Protein AF-A0A6A3ZPW9-F1 (afdb_monomer)

Radius of gyration: 12.02 Å; Cα contacts (8 Å, |Δi|>4): 62; chains: 1; bounding box: 28×27×24 Å

Solvent-accessible surface area (backbone atoms only — not comparable to full-atom values): 4290 Å² total; per-residue (Å²): 135,91,71,77,73,42,34,86,64,68,93,86,57,70,56,66,71,59,50,52,52,51,50,53,53,50,34,62,76,66,66,54,75,53,46,62,57,44,36,53,51,54,57,69,33,36,31,68,62,42,31,54,51,55,52,53,45,40,73,77,33,83,66,68,66,66,36,66,93,71,112

Nearest PDB structures (foldseek):
  8uyo-assembly1_1  TM=6.867E-01  e=4.134E-01  Homo sapiens
  6s7x-assembly1_B  TM=7.731E-01  e=8.103E-01  Drosophila melanogaster
  8rb3-assembly1_A  TM=7.095E-01  e=8.667E-01  Mus musculus
  6taq-assembly1_A  TM=7.356E-01  e=4.662E+00  Drosophila melanogaster

Mean predicted aligned error: 4.17 Å

pLDDT: mean 88.88, std 7.09, range [63.09, 95.88]

Organism: NCBI:txid53985

Secondary structure (DSSP, 8-state):
-PPPPB-S-STT---HHHHHHHHHHHHHHTT--SHHHHHHHHHHTB-HHHHHHHHHHHHH-TTS-SSGGG-

Sequence (71 aa):
METSSYSGTGPDRLPLNRWFREIEIAIASRLIEAPSAKVNFLLSRLSGKAKEWALGKLVVDQLAFPTLEAI

Structure (mmCIF, N/CA/C/O backbone):
data_AF-A0A6A3ZPW9-F1
#
_entry.id   AF-A0A6A3ZPW9-F1
#
loop_
_atom_site.group_PDB
_atom_site.id
_atom_site.type_symbol
_atom_site.label_atom_id
_atom_site.label_alt_id
_atom_site.label_comp_id
_atom_site.label_asym_id
_atom_site.label_entity_id
_atom_site.label_seq_id
_atom_site.pdbx_PDB_ins_code
_atom_site.Cartn_x
_atom_site.Cartn_y
_atom_site.Cartn_z
_atom_site.occupancy
_atom_site.B_iso_or_equiv
_atom_site.auth_seq_id
_atom_site.auth_comp_id
_atom_site.auth_asym_id
_atom_site.auth_atom_id
_atom_site.pdbx_PDB_model_num
ATOM 1 N N . MET A 1 1 ? 1.004 16.702 6.235 1.00 63.09 1 MET A N 1
ATOM 2 C CA . MET A 1 1 ? 2.270 16.006 5.928 1.00 63.09 1 MET A CA 1
ATOM 3 C C . MET A 1 1 ? 2.190 15.420 4.530 1.00 63.09 1 MET A C 1
ATOM 5 O O . MET A 1 1 ? 1.331 14.568 4.277 1.00 63.09 1 MET A O 1
ATOM 9 N N . GLU A 1 2 ? 3.021 15.931 3.624 1.00 71.81 2 GLU A N 1
ATOM 10 C CA . GLU A 1 2 ? 3.248 15.320 2.315 1.00 71.81 2 GLU A CA 1
ATOM 11 C C . GLU A 1 2 ? 4.065 14.041 2.527 1.00 71.81 2 GLU A C 1
ATOM 13 O O . GLU A 1 2 ? 5.077 14.060 3.218 1.00 71.81 2 GLU A O 1
ATOM 18 N N . THR A 1 3 ? 3.581 12.910 2.018 1.00 78.94 3 THR A N 1
ATOM 19 C CA . THR A 1 3 ? 4.360 11.656 2.000 1.00 78.94 3 THR A CA 1
ATOM 20 C C . THR A 1 3 ? 5.086 11.482 0.665 1.00 78.94 3 THR A C 1
ATOM 22 O O . THR A 1 3 ? 4.734 12.092 -0.341 1.00 78.94 3 THR A O 1
ATOM 25 N N . SER A 1 4 ? 6.104 10.646 0.605 1.00 84.31 4 SER A N 1
ATOM 26 C CA . SER A 1 4 ? 6.780 10.389 -0.666 1.00 84.31 4 SER A CA 1
ATOM 27 C C . SER A 1 4 ? 5.958 9.424 -1.534 1.00 84.31 4 SER A C 1
ATOM 29 O O . SER A 1 4 ? 5.209 8.595 -1.007 1.00 84.31 4 SER A O 1
ATOM 31 N N . SER A 1 5 ? 6.076 9.520 -2.860 1.00 88.75 5 SER A N 1
ATOM 32 C CA . SER A 1 5 ? 5.517 8.520 -3.783 1.00 88.75 5 SER A CA 1
ATOM 33 C C . SER A 1 5 ? 6.530 7.398 -4.011 1.00 88.75 5 SER A C 1
ATOM 35 O O . SER A 1 5 ? 7.714 7.682 -4.177 1.00 88.75 5 SER A O 1
ATOM 37 N N . TYR A 1 6 ? 6.084 6.141 -4.076 1.00 90.38 6 TYR A N 1
ATOM 38 C CA . TYR A 1 6 ? 6.965 4.993 -4.314 1.00 90.38 6 TYR A CA 1
ATOM 39 C C . TYR A 1 6 ? 6.695 4.322 -5.659 1.00 90.38 6 TYR A C 1
ATOM 41 O O . TYR A 1 6 ? 5.625 3.759 -5.885 1.00 90.38 6 TYR A O 1
ATOM 49 N N . SER A 1 7 ? 7.691 4.361 -6.543 1.00 87.31 7 SER A N 1
ATOM 50 C CA . SER A 1 7 ? 7.629 3.793 -7.895 1.00 87.31 7 SER A CA 1
ATOM 51 C C . SER A 1 7 ? 8.148 2.353 -7.998 1.00 87.31 7 SER A C 1
ATOM 53 O O . SER A 1 7 ? 7.897 1.681 -8.998 1.00 87.31 7 SER A O 1
ATOM 55 N N . GLY A 1 8 ? 8.908 1.883 -7.000 1.00 82.44 8 GLY A N 1
ATOM 56 C CA . GLY A 1 8 ? 9.627 0.598 -7.023 1.00 82.44 8 GLY A CA 1
ATOM 57 C C . GLY A 1 8 ? 10.958 0.613 -7.790 1.00 82.44 8 GLY A C 1
ATOM 58 O O . GLY A 1 8 ? 11.819 -0.236 -7.546 1.00 82.44 8 GLY A O 1
ATOM 59 N N . THR A 1 9 ? 11.180 1.608 -8.651 1.00 81.25 9 THR A N 1
ATOM 60 C CA . THR A 1 9 ? 12.341 1.709 -9.550 1.00 81.25 9 THR A CA 1
ATOM 61 C C . THR A 1 9 ? 12.806 3.157 -9.711 1.00 81.25 9 THR A C 1
ATOM 63 O O . THR A 1 9 ? 11.978 4.066 -9.700 1.00 81.25 9 THR A O 1
ATOM 66 N N . GLY A 1 10 ? 14.103 3.367 -9.947 1.00 79.06 10 GLY A N 1
ATOM 67 C CA . GLY A 1 10 ? 14.677 4.675 -10.286 1.00 79.06 10 GLY A CA 1
ATOM 68 C C . GLY A 1 10 ? 15.788 5.133 -9.333 1.00 79.06 10 GLY A C 1
ATOM 69 O O . GLY A 1 10 ? 15.962 4.535 -8.269 1.00 79.06 10 GLY A O 1
ATOM 70 N N . PRO A 1 11 ? 16.546 6.175 -9.719 1.00 72.81 11 PRO A N 1
ATOM 71 C CA . PRO A 1 11 ? 17.667 6.697 -8.936 1.00 72.81 11 PRO A CA 1
ATOM 72 C C . PRO A 1 11 ? 17.219 7.370 -7.630 1.00 72.81 11 PRO A C 1
ATOM 74 O O . PRO A 1 11 ? 17.898 7.239 -6.619 1.00 72.81 11 PRO A O 1
ATOM 77 N N . ASP A 1 12 ? 16.034 7.987 -7.613 1.00 76.44 12 ASP A N 1
ATOM 78 C CA . ASP A 1 12 ? 15.463 8.664 -6.436 1.00 76.44 12 ASP A CA 1
ATOM 79 C C . ASP A 1 12 ? 14.666 7.722 -5.518 1.00 76.44 12 ASP A C 1
ATOM 81 O O . ASP A 1 12 ? 13.868 8.153 -4.680 1.00 76.44 12 ASP A O 1
ATOM 85 N N . ARG A 1 13 ? 14.824 6.403 -5.689 1.00 78.81 13 ARG A N 1
ATOM 86 C CA . ARG A 1 13 ? 14.050 5.421 -4.931 1.00 78.81 13 ARG A CA 1
ATOM 87 C C . ARG A 1 13 ? 14.450 5.459 -3.457 1.00 78.81 13 ARG A C 1
ATOM 89 O O . ARG A 1 13 ? 15.525 4.999 -3.077 1.00 78.81 13 ARG A O 1
ATOM 96 N N . LEU A 1 14 ? 13.518 5.892 -2.611 1.00 84.62 14 LEU A N 1
ATOM 97 C CA . LEU A 1 14 ? 13.650 5.735 -1.166 1.00 84.62 14 LEU A CA 1
ATOM 98 C C . LEU A 1 14 ? 13.802 4.250 -0.791 1.00 84.62 14 LEU A C 1
ATOM 100 O O . LEU A 1 14 ? 13.132 3.389 -1.375 1.00 84.62 14 LEU A O 1
ATOM 104 N N . PRO A 1 15 ? 14.637 3.923 0.210 1.00 88.81 15 PRO A N 1
ATOM 105 C CA . PRO A 1 15 ? 14.641 2.597 0.808 1.00 88.81 15 PRO A CA 1
ATOM 106 C C . PRO A 1 15 ? 13.219 2.196 1.216 1.00 88.81 15 PRO A C 1
ATOM 108 O O . PRO A 1 15 ? 12.497 2.990 1.821 1.00 88.81 15 PRO A O 1
ATOM 111 N N . LEU A 1 16 ? 12.809 0.973 0.875 1.00 87.25 16 LEU A N 1
ATOM 112 C CA . LEU A 1 16 ? 11.425 0.523 1.056 1.00 87.25 16 LEU A CA 1
ATOM 113 C C . LEU A 1 16 ? 10.989 0.606 2.527 1.00 87.25 16 LEU A C 1
ATOM 115 O O . LEU A 1 16 ? 9.918 1.118 2.829 1.00 87.25 16 LEU A O 1
ATOM 119 N N . ASN A 1 17 ? 11.864 0.195 3.445 1.00 90.25 17 ASN A N 1
ATOM 120 C CA . ASN A 1 17 ? 11.663 0.302 4.891 1.00 90.25 17 ASN A CA 1
ATOM 121 C C . ASN A 1 17 ? 11.467 1.752 5.365 1.00 90.25 17 ASN A C 1
ATOM 123 O O . ASN A 1 17 ? 10.619 2.011 6.216 1.00 90.25 17 ASN A O 1
ATOM 127 N N . ARG A 1 18 ? 12.224 2.705 4.808 1.00 90.94 18 ARG A N 1
ATOM 128 C CA . ARG A 1 18 ? 12.058 4.131 5.117 1.00 90.94 18 ARG A CA 1
ATOM 129 C C . ARG A 1 18 ? 10.706 4.634 4.624 1.00 90.94 18 ARG A C 1
ATOM 131 O O . ARG A 1 18 ? 10.005 5.311 5.368 1.00 90.94 18 ARG A O 1
ATOM 13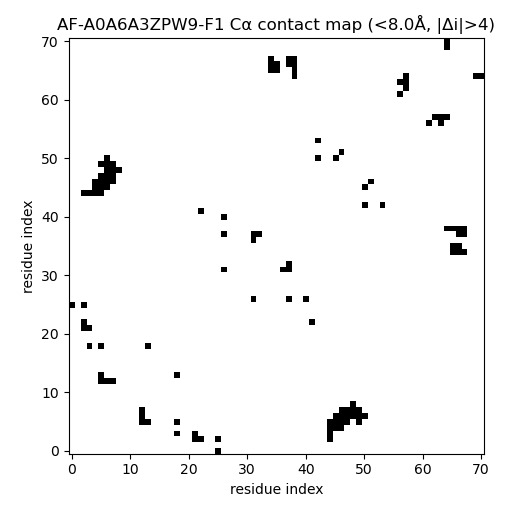8 N N . TRP A 1 19 ? 10.334 4.275 3.399 1.00 92.19 19 TRP A N 1
ATOM 139 C CA . TRP A 1 19 ? 9.053 4.675 2.828 1.00 92.19 19 TRP A CA 1
ATOM 140 C C . TRP A 1 19 ? 7.864 4.108 3.618 1.00 92.19 19 TRP A C 1
ATOM 142 O O . TRP A 1 19 ? 6.944 4.854 3.942 1.00 92.19 19 TRP A O 1
ATOM 152 N N . PHE A 1 20 ? 7.913 2.836 4.028 1.00 91.44 20 PHE A N 1
ATOM 153 C CA . PHE A 1 20 ? 6.882 2.249 4.892 1.00 91.44 20 PHE A CA 1
ATOM 154 C C . PHE A 1 20 ? 6.730 3.004 6.215 1.00 91.44 20 PHE A C 1
ATOM 156 O O . PHE A 1 20 ? 5.608 3.319 6.607 1.00 91.44 20 PHE A O 1
ATOM 163 N N . ARG A 1 21 ? 7.838 3.385 6.867 1.00 92.62 21 ARG A N 1
ATOM 164 C CA . ARG A 1 21 ? 7.769 4.201 8.090 1.00 92.62 21 ARG A CA 1
ATOM 165 C C . ARG A 1 21 ? 7.140 5.574 7.849 1.00 92.62 21 ARG A C 1
ATOM 167 O O . ARG A 1 21 ? 6.348 6.020 8.674 1.00 92.62 21 ARG A O 1
ATOM 174 N N . GLU A 1 22 ? 7.424 6.232 6.724 1.00 93.88 22 GLU A N 1
ATOM 175 C CA . GLU A 1 22 ? 6.754 7.493 6.362 1.00 93.88 22 GLU A CA 1
ATOM 176 C C . GLU A 1 22 ? 5.234 7.311 6.192 1.00 93.88 22 GLU A C 1
ATOM 178 O O . GLU A 1 22 ? 4.457 8.175 6.610 1.00 93.88 22 GLU A O 1
ATOM 183 N N . ILE A 1 23 ? 4.796 6.184 5.619 1.00 93.56 23 ILE A N 1
ATOM 184 C CA . ILE A 1 23 ? 3.373 5.847 5.475 1.00 93.56 23 ILE A CA 1
ATOM 185 C C . ILE A 1 23 ? 2.716 5.601 6.834 1.00 93.56 23 ILE A C 1
ATOM 187 O O . ILE A 1 23 ? 1.662 6.180 7.096 1.00 93.56 23 ILE A O 1
ATOM 191 N N . GLU A 1 24 ? 3.332 4.810 7.711 1.00 93.06 24 GLU A N 1
ATOM 192 C CA . GLU A 1 24 ? 2.805 4.544 9.057 1.00 93.06 24 GLU A CA 1
ATOM 193 C C . GLU A 1 24 ? 2.648 5.829 9.878 1.00 93.06 24 GLU A C 1
ATOM 195 O O . GLU A 1 24 ? 1.593 6.058 10.473 1.00 93.06 24 GLU A O 1
ATOM 200 N N . ILE A 1 25 ? 3.654 6.712 9.851 1.00 94.94 25 ILE A N 1
ATOM 201 C CA . ILE A 1 25 ? 3.595 8.015 10.528 1.00 94.94 25 ILE A CA 1
ATOM 202 C C . ILE A 1 25 ? 2.451 8.855 9.963 1.00 94.94 25 ILE A C 1
ATOM 204 O O . ILE A 1 25 ? 1.705 9.475 10.721 1.00 94.94 25 ILE A O 1
ATOM 208 N N . ALA A 1 26 ? 2.276 8.880 8.642 1.00 94.94 26 ALA A N 1
ATOM 209 C CA . ALA A 1 26 ? 1.212 9.657 8.022 1.00 94.94 26 ALA A CA 1
ATOM 210 C C . ALA A 1 26 ? -0.185 9.094 8.304 1.00 94.94 26 ALA A C 1
ATOM 212 O O . ALA A 1 26 ? -1.122 9.875 8.456 1.00 94.94 26 ALA A O 1
ATOM 213 N N . ILE A 1 27 ? -0.326 7.772 8.406 1.00 94.81 27 ILE A N 1
ATOM 214 C CA . ILE A 1 27 ? -1.564 7.103 8.821 1.00 94.81 27 ILE A CA 1
ATOM 215 C C . ILE A 1 27 ? -1.920 7.481 10.253 1.00 94.81 27 ILE A C 1
ATOM 217 O O . ILE A 1 27 ? -3.043 7.924 10.493 1.00 94.81 27 ILE A O 1
ATOM 221 N N . ALA A 1 28 ? -0.956 7.378 11.172 1.00 95.19 28 ALA A N 1
ATOM 222 C CA . ALA A 1 28 ? -1.138 7.773 12.565 1.00 95.19 28 ALA A CA 1
ATOM 223 C C . ALA A 1 28 ? -1.493 9.264 12.674 1.00 95.19 28 ALA A C 1
ATOM 225 O O . ALA A 1 28 ? -2.467 9.629 13.324 1.00 95.19 28 ALA A O 1
ATOM 226 N N . SER A 1 29 ? -0.772 10.122 11.949 1.00 95.88 29 SER A N 1
ATOM 227 C CA . SER A 1 29 ? -0.995 11.576 11.941 1.00 95.88 29 SER A CA 1
ATOM 228 C C . SER A 1 29 ? -2.360 11.985 11.382 1.00 95.88 29 SER A C 1
ATOM 230 O O . SER A 1 29 ? -2.843 13.074 11.673 1.00 95.88 29 SER A O 1
ATOM 232 N N . ARG A 1 30 ? -2.965 11.145 10.537 1.00 94.31 30 ARG A N 1
ATOM 233 C CA . ARG A 1 30 ? -4.283 11.378 9.927 1.00 94.31 30 ARG A CA 1
ATOM 234 C C . ARG A 1 30 ? -5.404 10.622 10.637 1.00 94.31 30 ARG 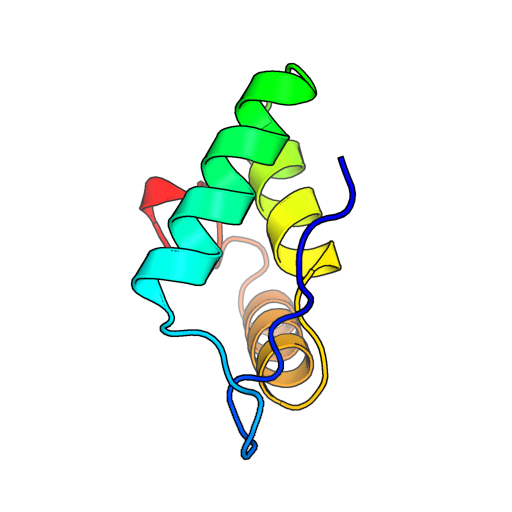A C 1
ATOM 236 O O . ARG A 1 30 ? -6.536 10.697 10.173 1.00 94.31 30 ARG A O 1
ATOM 243 N N . LEU A 1 31 ? -5.090 9.900 11.717 1.00 95.50 31 LEU A N 1
ATOM 244 C CA .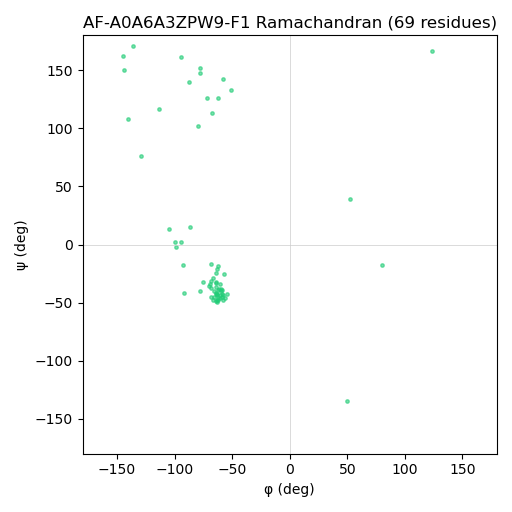 LEU A 1 31 ? -6.037 9.090 12.486 1.00 95.50 31 LEU A CA 1
ATOM 245 C C . LEU A 1 31 ? -6.835 8.121 11.596 1.00 95.50 31 LEU A C 1
ATOM 247 O O . LEU A 1 31 ? -8.035 7.925 11.765 1.00 95.50 31 LEU A O 1
ATOM 251 N N . ILE 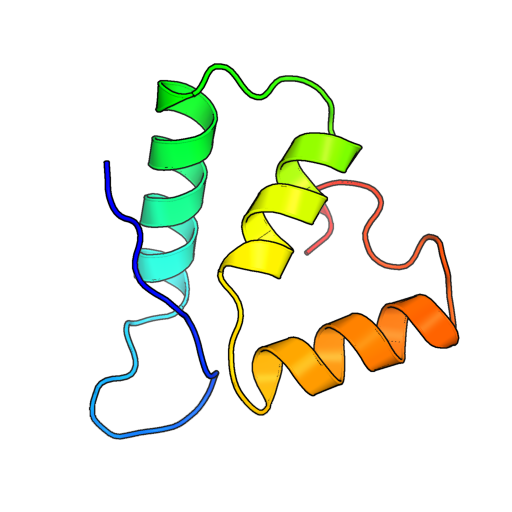A 1 32 ? -6.170 7.523 10.603 1.00 94.94 32 ILE A N 1
ATOM 252 C CA . ILE A 1 32 ? -6.813 6.538 9.729 1.00 94.94 32 ILE A CA 1
ATOM 253 C C . ILE A 1 32 ? -6.846 5.204 10.477 1.00 94.94 32 ILE A C 1
ATOM 255 O O . ILE A 1 32 ? -5.837 4.505 10.551 1.00 94.94 32 ILE A O 1
ATOM 259 N N . GLU A 1 33 ? -8.002 4.844 11.030 1.00 92.44 33 GLU A N 1
ATOM 260 C CA . GLU A 1 33 ? -8.151 3.635 11.852 1.00 92.44 33 GLU A CA 1
ATOM 261 C C . GLU A 1 33 ? -8.581 2.409 11.041 1.00 92.44 33 GLU A C 1
ATOM 263 O O . GLU A 1 33 ? -8.028 1.320 11.225 1.00 92.44 33 GLU A O 1
ATOM 268 N N . ALA A 1 34 ? -9.517 2.593 10.103 1.00 93.88 34 ALA A N 1
ATOM 269 C CA . ALA A 1 34 ? -10.090 1.505 9.319 1.00 93.88 34 ALA A CA 1
ATOM 270 C C . ALA A 1 34 ? -9.015 0.791 8.466 1.00 93.88 34 ALA A C 1
ATOM 272 O O . ALA A 1 34 ? -8.340 1.457 7.673 1.00 93.88 34 ALA A O 1
ATOM 273 N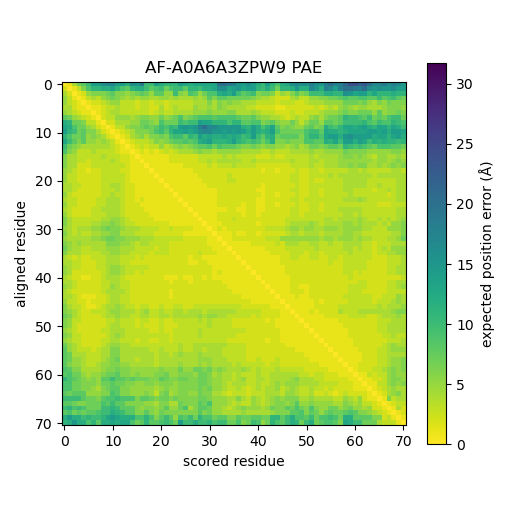 N . PRO A 1 35 ? -8.869 -0.549 8.559 1.00 90.69 35 PRO A N 1
ATOM 274 C CA . PRO A 1 35 ? -7.852 -1.297 7.812 1.00 90.69 35 PRO A CA 1
ATOM 275 C C . PRO A 1 35 ? -7.892 -1.051 6.300 1.00 90.69 35 PRO A C 1
ATOM 277 O O . PRO A 1 35 ? -6.859 -0.792 5.686 1.00 90.69 35 PRO A O 1
ATOM 280 N N . SER A 1 36 ? -9.089 -1.016 5.712 1.00 90.00 36 SER A N 1
ATOM 281 C CA . SER A 1 36 ? -9.281 -0.723 4.288 1.00 90.00 36 SER A CA 1
ATOM 282 C C . SER A 1 36 ? -8.850 0.698 3.912 1.00 90.00 36 SER A C 1
ATOM 284 O O . SER A 1 36 ? -8.257 0.909 2.857 1.00 90.00 36 SER A O 1
ATOM 286 N N . ALA A 1 37 ? -9.079 1.683 4.784 1.00 92.75 37 ALA A N 1
ATOM 287 C CA . ALA A 1 37 ? -8.641 3.058 4.559 1.00 92.75 37 ALA A CA 1
ATOM 288 C C . ALA A 1 37 ? -7.113 3.195 4.649 1.00 92.75 37 ALA A C 1
ATOM 290 O O . ALA A 1 37 ? -6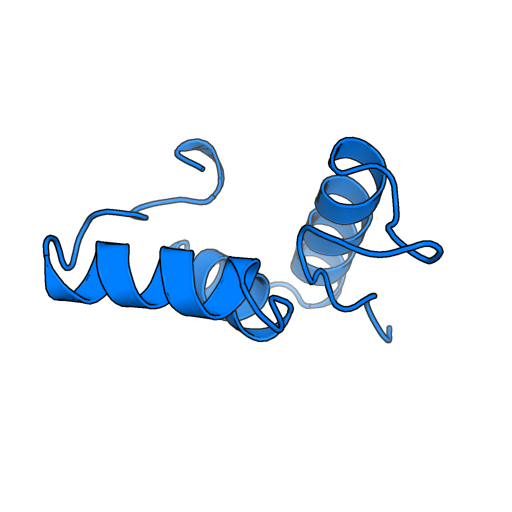.522 3.944 3.870 1.00 92.75 37 ALA A O 1
ATOM 291 N N . LYS A 1 38 ? -6.463 2.436 5.541 1.00 94.50 38 LYS A N 1
ATOM 292 C CA . LYS A 1 38 ? -4.996 2.361 5.639 1.00 94.50 38 LYS A CA 1
ATOM 293 C C . LYS A 1 38 ? -4.376 1.797 4.357 1.00 94.50 38 LYS A C 1
ATOM 295 O O . LYS A 1 38 ? -3.440 2.387 3.819 1.00 94.50 38 LYS A O 1
ATOM 300 N N . VAL A 1 39 ? -4.941 0.707 3.835 1.00 92.94 39 VAL A N 1
ATOM 301 C CA . VAL A 1 39 ? -4.518 0.095 2.565 1.00 92.94 39 VAL A CA 1
ATOM 302 C C . VAL A 1 39 ? -4.753 1.053 1.395 1.00 92.94 39 VAL A C 1
ATOM 304 O O . VAL A 1 39 ? -3.826 1.326 0.635 1.00 92.94 39 VAL A O 1
ATOM 307 N N . ASN A 1 40 ? -5.943 1.651 1.286 1.00 93.25 40 ASN A N 1
ATOM 308 C CA . ASN A 1 40 ? -6.248 2.631 0.238 1.00 93.25 40 ASN A CA 1
ATOM 309 C C . ASN A 1 40 ? -5.301 3.835 0.280 1.00 93.25 40 ASN A C 1
ATOM 311 O O . ASN A 1 40 ? -4.852 4.318 -0.763 1.00 93.25 40 ASN A O 1
ATOM 315 N N . PHE A 1 41 ? -4.959 4.304 1.481 1.00 94.25 41 PHE A N 1
ATOM 316 C CA . PHE A 1 41 ? -3.982 5.367 1.645 1.00 94.25 41 PHE A CA 1
ATOM 317 C C . PHE A 1 41 ? -2.599 4.942 1.139 1.00 94.25 41 PHE A C 1
ATOM 319 O O . PHE A 1 41 ? -2.016 5.676 0.343 1.00 94.25 41 PHE A O 1
ATOM 326 N N . LEU A 1 42 ? -2.096 3.761 1.509 1.00 93.81 42 LEU A N 1
ATOM 327 C CA . LEU A 1 42 ? -0.820 3.245 0.998 1.00 93.81 42 LEU A CA 1
ATOM 328 C C . LEU A 1 42 ? -0.826 3.138 -0.535 1.00 93.81 42 LEU A C 1
ATOM 330 O O . LEU A 1 42 ? 0.082 3.652 -1.190 1.00 93.81 42 LEU A O 1
ATOM 334 N N . LEU A 1 43 ? -1.877 2.554 -1.118 1.00 93.38 43 LEU A N 1
ATOM 335 C CA . LEU A 1 43 ? -2.027 2.408 -2.572 1.00 93.38 43 LEU A CA 1
ATOM 336 C C . LEU A 1 43 ? -2.050 3.762 -3.294 1.00 93.38 43 LEU A C 1
ATOM 338 O O . LEU A 1 43 ? -1.509 3.890 -4.395 1.00 93.38 43 LEU A O 1
ATOM 342 N N . SER A 1 44 ? -2.620 4.798 -2.669 1.00 93.88 44 SER A N 1
ATOM 343 C CA . SER A 1 44 ? -2.617 6.164 -3.213 1.00 93.88 44 SER A CA 1
ATOM 344 C C . SER A 1 44 ? -1.210 6.765 -3.340 1.00 93.88 44 SER A C 1
ATOM 346 O O . SER A 1 44 ? -1.009 7.696 -4.120 1.00 93.88 44 SER A O 1
ATOM 348 N N . ARG A 1 45 ? -0.238 6.233 -2.587 1.00 93.88 45 ARG A N 1
ATOM 349 C CA . ARG A 1 45 ? 1.164 6.677 -2.567 1.00 93.88 45 ARG A CA 1
ATOM 350 C C . ARG A 1 45 ? 2.083 5.825 -3.431 1.00 93.88 45 ARG A C 1
ATOM 352 O O . ARG A 1 45 ? 3.261 6.152 -3.560 1.00 93.88 45 ARG A O 1
ATOM 359 N N . LEU A 1 46 ? 1.565 4.774 -4.059 1.00 93.25 46 LEU A N 1
ATOM 360 C CA . LEU A 1 46 ? 2.289 4.057 -5.099 1.00 93.25 46 LEU A CA 1
ATOM 361 C C . LEU A 1 46 ? 2.224 4.830 -6.419 1.00 93.25 46 LEU A C 1
ATOM 363 O O . LEU A 1 46 ? 1.219 5.463 -6.750 1.00 93.25 46 LEU A O 1
ATOM 367 N N . SER A 1 47 ? 3.285 4.727 -7.208 1.00 91.81 47 SER A N 1
ATOM 368 C CA . SER A 1 47 ? 3.352 5.219 -8.583 1.00 91.81 47 SER A CA 1
ATOM 369 C C . SER A 1 47 ? 4.025 4.194 -9.495 1.00 91.81 47 SER A C 1
ATOM 371 O O . SER A 1 47 ? 4.532 3.167 -9.037 1.00 91.81 47 SER A O 1
ATOM 373 N N . GLY A 1 48 ? 3.985 4.443 -10.806 1.00 91.31 48 GLY A N 1
ATOM 374 C CA . GLY A 1 48 ? 4.654 3.614 -11.810 1.00 91.31 48 GLY A CA 1
ATOM 375 C C . GLY A 1 48 ? 4.364 2.117 -11.662 1.00 91.31 48 GLY A C 1
ATOM 376 O O . GLY A 1 48 ? 3.226 1.702 -11.429 1.00 91.31 48 GLY A O 1
ATOM 377 N N . LYS A 1 49 ? 5.423 1.307 -11.758 1.00 90.88 49 LYS A N 1
ATOM 378 C CA . LYS A 1 49 ? 5.329 -0.158 -11.746 1.00 90.88 49 LYS A CA 1
ATOM 379 C C . LYS A 1 49 ? 4.805 -0.730 -10.434 1.00 90.88 49 LYS A C 1
ATOM 381 O O . LYS A 1 49 ? 4.089 -1.726 -10.467 1.00 90.88 49 LYS A O 1
ATOM 386 N N . ALA A 1 50 ? 5.094 -0.093 -9.300 1.00 91.38 50 ALA A N 1
ATOM 387 C CA . ALA A 1 50 ? 4.558 -0.532 -8.014 1.00 91.38 50 ALA A CA 1
ATOM 388 C C . ALA A 1 50 ? 3.024 -0.405 -7.960 1.00 91.38 50 ALA A C 1
ATOM 390 O O . ALA A 1 50 ? 2.344 -1.322 -7.500 1.00 91.38 50 ALA A O 1
ATOM 391 N N . LYS A 1 51 ? 2.469 0.696 -8.489 1.00 93.00 51 LYS A N 1
ATOM 392 C CA . LYS A 1 51 ? 1.012 0.894 -8.549 1.00 93.00 51 LYS A CA 1
ATOM 393 C C . LYS A 1 51 ? 0.345 -0.067 -9.529 1.00 93.00 51 LYS A C 1
ATOM 395 O O . LYS A 1 51 ? -0.669 -0.663 -9.184 1.00 93.00 51 LYS A O 1
ATOM 400 N N . GLU A 1 52 ? 0.921 -0.238 -10.720 1.00 94.19 52 GLU A N 1
ATOM 401 C CA . GLU A 1 52 ? 0.424 -1.198 -11.719 1.00 94.19 52 GLU A CA 1
ATOM 402 C C . GLU A 1 52 ? 0.362 -2.619 -11.147 1.00 94.19 52 GLU A C 1
ATOM 404 O O . GLU A 1 52 ? -0.657 -3.294 -11.280 1.00 94.19 52 GLU A O 1
ATOM 409 N N . TRP A 1 53 ? 1.421 -3.051 -10.457 1.00 93.31 53 TRP A N 1
ATOM 410 C CA . TRP A 1 53 ? 1.470 -4.368 -9.831 1.00 93.31 53 TRP A CA 1
ATOM 411 C C . TRP A 1 53 ? 0.394 -4.536 -8.752 1.00 93.31 53 TRP A C 1
ATOM 413 O O . TRP A 1 53 ? -0.337 -5.526 -8.772 1.00 93.31 53 TRP A O 1
ATOM 423 N N . ALA A 1 54 ? 0.255 -3.564 -7.845 1.00 93.19 54 ALA A N 1
ATOM 424 C CA . ALA A 1 54 ? -0.715 -3.645 -6.754 1.00 93.19 54 ALA A CA 1
ATOM 425 C C . ALA A 1 54 ? -2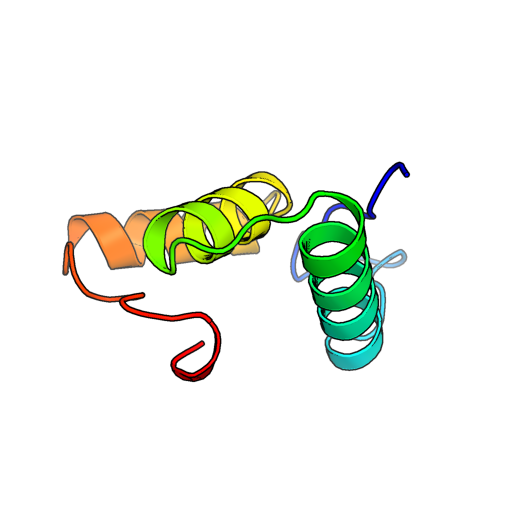.164 -3.665 -7.269 1.00 93.19 54 ALA A C 1
ATOM 427 O O . ALA A 1 54 ? -2.975 -4.472 -6.817 1.00 93.19 54 ALA A O 1
ATOM 428 N N . LEU A 1 55 ? -2.486 -2.834 -8.264 1.00 93.06 55 LEU A N 1
ATOM 429 C CA . LEU A 1 55 ? -3.809 -2.849 -8.893 1.00 93.06 55 LEU A CA 1
ATOM 430 C C . LEU A 1 55 ? -4.062 -4.159 -9.647 1.00 93.06 55 LEU A C 1
ATOM 432 O O . LEU A 1 55 ? -5.150 -4.717 -9.540 1.00 93.06 55 LEU A O 1
ATOM 436 N N . GLY A 1 56 ? -3.057 -4.692 -10.347 1.00 94.94 56 GLY A N 1
ATOM 437 C CA . GLY A 1 56 ? -3.156 -5.996 -11.002 1.00 94.94 56 GLY A CA 1
ATOM 438 C C . GLY A 1 56 ? -3.453 -7.129 -10.017 1.00 94.94 56 GLY A C 1
ATOM 439 O O . GLY A 1 56 ? -4.267 -7.999 -10.317 1.00 94.94 56 GLY A O 1
ATOM 440 N N . LYS A 1 57 ? -2.860 -7.097 -8.816 1.00 93.50 57 LYS A N 1
ATOM 441 C CA . LYS A 1 57 ? -3.177 -8.056 -7.746 1.00 93.50 57 LYS A CA 1
ATOM 442 C C . LYS A 1 57 ? -4.625 -7.943 -7.277 1.00 93.50 57 LYS A C 1
ATOM 444 O O . LYS A 1 57 ? -5.279 -8.973 -7.180 1.00 93.50 57 LYS A O 1
ATOM 449 N N . LEU A 1 58 ? -5.136 -6.726 -7.089 1.00 90.81 58 LEU A N 1
ATOM 450 C CA . LEU A 1 58 ? -6.526 -6.493 -6.675 1.00 90.81 58 LEU A CA 1
ATOM 451 C C . LEU A 1 58 ? -7.569 -6.907 -7.720 1.00 90.81 58 LEU A C 1
ATOM 453 O O . LEU A 1 58 ? -8.684 -7.267 -7.358 1.00 90.81 58 LEU A O 1
ATOM 457 N N . VAL A 1 59 ? -7.225 -6.857 -9.010 1.00 92.88 59 VAL A N 1
ATOM 458 C CA . VAL A 1 59 ? -8.100 -7.362 -10.082 1.00 92.88 59 VAL A CA 1
ATOM 459 C C . VAL A 1 59 ? -8.220 -8.886 -10.026 1.00 92.88 59 VAL A C 1
ATOM 461 O O . VAL A 1 59 ? -9.289 -9.422 -10.299 1.00 92.88 59 VAL A O 1
ATOM 464 N N . VAL A 1 60 ? -7.131 -9.583 -9.687 1.00 94.38 60 VAL A N 1
ATOM 465 C CA . VAL A 1 60 ? -7.106 -11.052 -9.584 1.00 94.38 60 VAL A CA 1
ATOM 466 C C . VAL A 1 60 ? -7.743 -11.529 -8.279 1.00 94.38 60 VAL A C 1
ATOM 468 O O . VAL A 1 60 ? -8.468 -12.519 -8.279 1.00 94.38 60 VAL A O 1
ATOM 471 N N . ASP A 1 61 ? -7.478 -10.827 -7.180 1.00 93.25 61 ASP A N 1
ATOM 472 C CA . ASP A 1 61 ? -8.016 -11.111 -5.856 1.00 93.25 61 ASP A CA 1
ATOM 473 C C . ASP A 1 61 ? -8.360 -9.799 -5.144 1.00 93.25 61 ASP A C 1
ATOM 475 O O . ASP A 1 61 ? -7.486 -9.052 -4.697 1.00 93.25 61 ASP A O 1
ATOM 479 N N . GLN A 1 62 ? -9.659 -9.533 -5.005 1.00 86.25 62 GLN A N 1
ATOM 480 C CA . GLN A 1 62 ? -10.170 -8.324 -4.361 1.00 86.25 62 GLN A CA 1
ATOM 481 C C . GLN A 1 62 ? -9.765 -8.222 -2.877 1.00 86.25 62 GLN A C 1
ATOM 483 O O . GLN A 1 62 ? -9.797 -7.131 -2.306 1.00 86.25 62 GLN A O 1
ATOM 488 N N . LEU A 1 63 ? -9.367 -9.335 -2.254 1.00 88.06 63 LEU A N 1
ATOM 489 C CA . LEU A 1 63 ? -8.925 -9.415 -0.865 1.00 88.06 63 LEU A CA 1
ATOM 490 C C . LEU A 1 63 ? -7.404 -9.569 -0.728 1.00 88.06 63 LEU A C 1
ATOM 492 O O . LEU A 1 63 ? -6.936 -9.826 0.378 1.00 88.06 63 LEU A O 1
ATOM 496 N N . ALA A 1 64 ? -6.626 -9.340 -1.795 1.00 88.62 64 ALA A N 1
ATOM 497 C CA . ALA A 1 64 ? -5.166 -9.488 -1.782 1.00 88.62 64 ALA A CA 1
ATOM 498 C C . ALA A 1 64 ? -4.457 -8.635 -0.711 1.00 88.62 64 ALA A C 1
ATOM 500 O O . ALA A 1 64 ? -3.365 -8.989 -0.271 1.00 88.62 64 ALA A O 1
ATOM 501 N N . PHE A 1 65 ? -5.065 -7.519 -0.287 1.00 87.88 65 PHE A N 1
ATOM 502 C CA . PHE A 1 65 ? -4.531 -6.613 0.736 1.00 87.88 65 PHE A CA 1
ATOM 503 C C . PHE A 1 65 ? -5.584 -6.328 1.821 1.00 87.88 65 PHE A C 1
ATOM 505 O O . PHE A 1 65 ? -6.202 -5.259 1.821 1.00 87.88 65 PHE A O 1
ATOM 512 N N . PRO A 1 66 ? -5.833 -7.271 2.747 1.00 81.19 66 PRO A N 1
ATOM 513 C CA . PRO A 1 66 ? -6.887 -7.122 3.749 1.00 81.19 66 PRO A CA 1
ATOM 514 C C . PRO A 1 66 ? -6.491 -6.143 4.866 1.00 81.19 66 PRO A C 1
ATOM 516 O O . PRO A 1 66 ? -7.334 -5.425 5.406 1.00 81.19 66 PRO A O 1
ATOM 519 N N . THR A 1 67 ? -5.201 -6.088 5.202 1.00 86.50 67 THR A N 1
ATOM 520 C CA . THR A 1 67 ? -4.621 -5.213 6.227 1.00 86.50 67 THR A CA 1
ATOM 521 C C . THR A 1 67 ? -3.225 -4.760 5.800 1.00 86.50 67 THR A C 1
ATOM 523 O O . THR A 1 67 ? -2.612 -5.367 4.927 1.00 86.50 67 THR A O 1
ATOM 526 N N . LEU A 1 68 ? -2.703 -3.698 6.424 1.00 78.56 68 LEU A N 1
ATOM 527 C CA . LEU A 1 68 ? -1.315 -3.267 6.198 1.00 78.56 68 LEU A CA 1
ATOM 528 C C . LEU A 1 68 ? -0.281 -4.296 6.651 1.00 78.56 68 LEU A C 1
ATOM 530 O O . LEU A 1 68 ? 0.778 -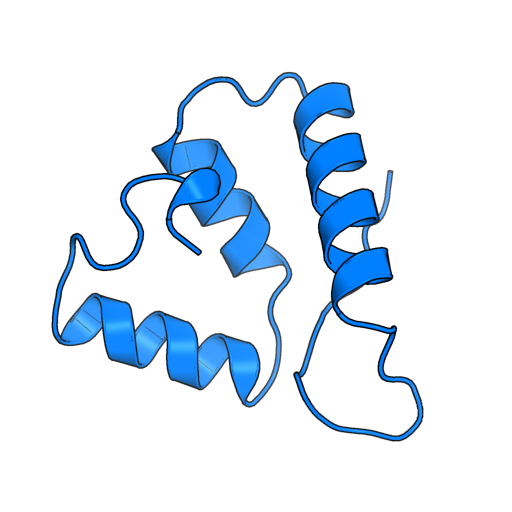4.385 6.053 1.00 78.56 68 LEU A O 1
ATOM 534 N N . GLU A 1 69 ? -0.583 -5.047 7.707 1.00 79.38 69 GLU A N 1
ATOM 535 C CA . GLU A 1 69 ? 0.313 -6.064 8.270 1.00 79.38 69 GLU A CA 1
ATOM 536 C C . GLU A 1 69 ? 0.487 -7.270 7.334 1.00 79.38 69 GLU A C 1
ATOM 538 O O . GLU A 1 69 ? 1.410 -8.058 7.510 1.00 79.38 69 GLU A O 1
ATOM 543 N N . ALA A 1 70 ? -0.407 -7.413 6.351 1.00 73.50 70 ALA A N 1
ATOM 544 C CA . ALA A 1 70 ? -0.387 -8.469 5.348 1.00 73.50 70 ALA A CA 1
ATOM 545 C C . ALA A 1 70 ? 0.331 -8.068 4.039 1.00 73.50 70 ALA A C 1
ATOM 547 O O . ALA A 1 70 ? 0.339 -8.865 3.100 1.00 73.50 70 ALA A O 1
ATOM 548 N N . ILE A 1 71 ? 0.891 -6.851 3.957 1.00 71.00 71 ILE A N 1
ATOM 549 C CA .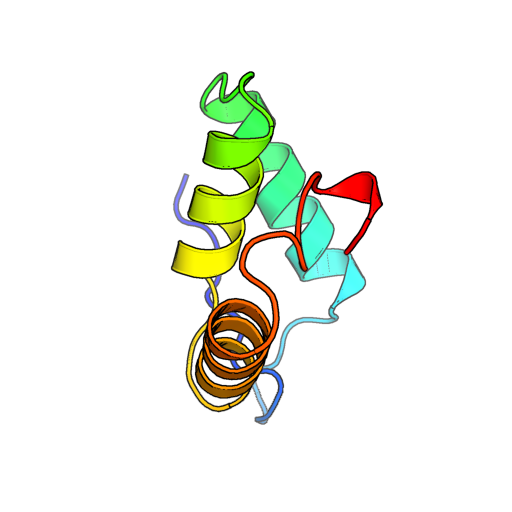 ILE A 1 71 ? 1.648 -6.317 2.804 1.00 71.00 71 ILE A CA 1
ATOM 550 C C . ILE A 1 71 ? 3.147 -6.400 3.088 1.00 71.00 71 ILE A C 1
ATOM 552 O O . ILE A 1 71 ? 3.887 -6.820 2.169 1.00 71.00 71 ILE A O 1
#

Foldseek 3Di:
DDAAAAAVDDPPHDDPVVSVVSLVVVCVVVVVDQFVSSVVSNLVRYDHPVNVVVVVQCVVPVCCRVGPVSD